Protein AF-X8DIK7-F1 (afdb_monomer_lite)

Radius of gyration: 13.61 Å; chains: 1; bounding box: 30×35×35 Å

Foldseek 3Di:
DVVCLVVVAAEDEDECAFFLVPDDPVCNCSNVVVLVVLVVCPPRHFYDYYHDPDPPDDPVRVVNRVVVNVVSDGPDDD

Sequence (78 aa):
MKQLAAMGVHRYNHNLERPARSFPRRHPHLGRALEHAVDGARGRLEVCCGGILGMGETLQQRAEFAAELAALGRTRCR

Organism: NCBI:txid1299334

InterPro domains:
  IPR013785 Aldolase-type TIM barrel [G3DSA:3.20.20.70] (1-77)
  IPR058240 Radical SAM superfamily [SSF102114] (2-73)

Structure (mmCIF, N/CA/C/O backbone):
data_AF-X8DIK7-F1
#
_entry.id   AF-X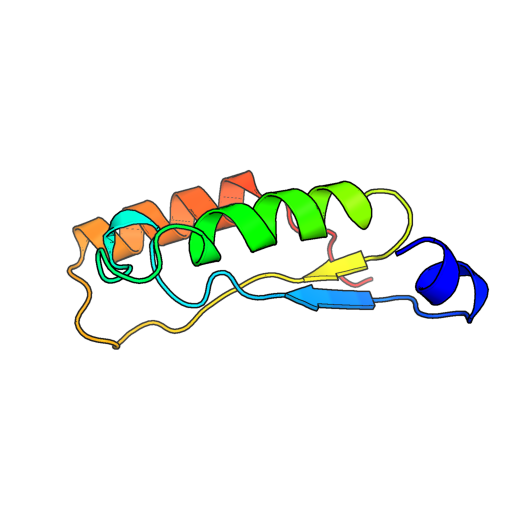8DIK7-F1
#
loop_
_atom_site.group_PDB
_atom_site.id
_atom_site.type_symbol
_atom_site.label_atom_id
_atom_site.label_alt_id
_atom_site.label_comp_id
_atom_site.label_asym_id
_atom_site.label_entity_id
_atom_site.label_seq_id
_atom_site.pdbx_PDB_ins_code
_atom_site.Cartn_x
_atom_site.Cartn_y
_atom_site.Cartn_z
_atom_site.occupancy
_atom_site.B_iso_or_equiv
_atom_site.auth_seq_id
_atom_site.auth_comp_id
_atom_site.auth_asym_id
_atom_site.auth_atom_id
_atom_site.pdbx_PDB_model_num
ATOM 1 N N . MET A 1 1 ? 9.279 2.221 -13.616 1.00 83.00 1 MET A N 1
ATOM 2 C CA . MET A 1 1 ? 8.641 0.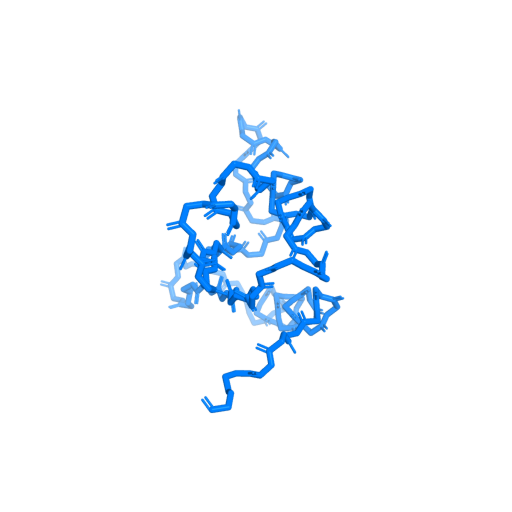931 -13.984 1.00 83.00 1 MET A CA 1
ATOM 3 C C . MET A 1 1 ? 9.179 0.316 -15.270 1.00 83.00 1 MET A C 1
ATOM 5 O O . MET A 1 1 ? 9.618 -0.819 -15.209 1.00 83.00 1 MET A O 1
ATOM 9 N N . LYS A 1 2 ? 9.217 1.026 -16.412 1.00 84.25 2 LYS A N 1
ATOM 10 C CA . LYS A 1 2 ? 9.731 0.466 -17.685 1.00 84.25 2 LYS A CA 1
ATOM 11 C C . LYS A 1 2 ? 11.159 -0.091 -17.586 1.00 84.25 2 LYS A C 1
ATOM 13 O O . LYS A 1 2 ? 11.400 -1.194 -18.048 1.00 84.25 2 LYS A O 1
ATOM 18 N N . GLN A 1 3 ? 12.069 0.647 -16.948 1.00 90.56 3 GLN A N 1
ATOM 19 C CA . GLN A 1 3 ? 13.452 0.201 -16.743 1.00 90.56 3 GLN A CA 1
ATOM 20 C C . GLN A 1 3 ? 13.529 -1.025 -15.824 1.00 90.56 3 GLN A C 1
ATOM 22 O O . GLN A 1 3 ? 14.201 -1.984 -16.164 1.00 90.56 3 GLN A O 1
ATOM 27 N N . LEU A 1 4 ? 12.772 -1.040 -14.719 1.00 88.69 4 LEU A N 1
ATOM 28 C CA . LEU A 1 4 ? 12.697 -2.198 -13.816 1.00 88.69 4 LEU A CA 1
ATOM 29 C C . LEU A 1 4 ? 12.196 -3.452 -14.545 1.00 88.69 4 LEU A C 1
ATOM 31 O O . LEU A 1 4 ? 12.810 -4.506 -14.438 1.00 88.69 4 LEU A O 1
ATOM 35 N N . ALA A 1 5 ? 11.134 -3.324 -15.345 1.00 87.19 5 ALA A N 1
ATOM 36 C CA . ALA A 1 5 ? 10.637 -4.421 -16.171 1.00 87.19 5 ALA A CA 1
ATOM 37 C C . ALA A 1 5 ? 11.679 -4.878 -17.212 1.00 87.19 5 ALA A C 1
ATOM 39 O O . ALA A 1 5 ? 11.881 -6.073 -17.388 1.00 87.19 5 ALA A O 1
ATOM 40 N N . ALA A 1 6 ? 12.390 -3.943 -17.856 1.00 91.44 6 ALA A N 1
ATOM 41 C CA . ALA A 1 6 ? 13.460 -4.264 -18.807 1.00 91.44 6 ALA A CA 1
ATOM 42 C C . ALA A 1 6 ? 14.666 -4.964 -18.151 1.00 91.44 6 ALA A C 1
ATOM 44 O O . ALA A 1 6 ? 15.378 -5.706 -18.816 1.00 91.44 6 ALA A O 1
ATOM 45 N N . MET A 1 7 ? 14.872 -4.758 -16.849 1.00 93.25 7 MET A N 1
ATOM 46 C CA . MET A 1 7 ? 15.884 -5.446 -16.043 1.00 93.25 7 MET A CA 1
ATOM 47 C C . MET A 1 7 ? 15.411 -6.810 -15.507 1.00 93.25 7 MET A C 1
ATOM 49 O O . MET A 1 7 ? 16.138 -7.442 -14.748 1.00 93.25 7 MET A O 1
ATOM 53 N N . GLY A 1 8 ? 14.204 -7.264 -15.865 1.00 90.62 8 GLY A N 1
ATOM 54 C CA . GLY A 1 8 ? 13.658 -8.550 -15.418 1.00 90.62 8 GLY A CA 1
ATOM 55 C C . GLY A 1 8 ? 13.007 -8.519 -14.033 1.00 90.62 8 GLY A C 1
ATOM 56 O O . GLY A 1 8 ? 12.765 -9.568 -13.445 1.00 90.62 8 GLY A O 1
ATOM 57 N N . VAL A 1 9 ? 12.700 -7.341 -13.479 1.00 90.25 9 VAL A N 1
ATOM 58 C CA . VAL A 1 9 ? 11.862 -7.273 -12.273 1.00 90.25 9 VAL A CA 1
ATOM 59 C C . VAL A 1 9 ? 10.461 -7.763 -12.633 1.00 90.25 9 VAL A C 1
ATOM 61 O O . VAL A 1 9 ? 9.890 -7.320 -13.624 1.00 90.25 9 VAL A O 1
ATOM 64 N N . HIS A 1 10 ? 9.902 -8.652 -11.812 1.00 85.38 10 HIS A N 1
ATOM 65 C CA . HIS A 1 10 ? 8.566 -9.220 -12.028 1.00 85.38 10 HIS A CA 1
ATOM 66 C C . HIS A 1 10 ? 7.509 -8.641 -11.086 1.00 85.38 10 HIS A C 1
ATOM 68 O O . HIS A 1 10 ? 6.351 -8.513 -11.473 1.00 85.38 10 HIS A O 1
ATOM 74 N N . ARG A 1 11 ? 7.904 -8.258 -9.863 1.00 84.94 11 ARG A N 1
ATOM 75 C CA . ARG A 1 11 ? 7.001 -7.747 -8.825 1.00 84.94 11 ARG A CA 1
ATOM 76 C C . ARG A 1 11 ? 7.405 -6.372 -8.334 1.00 84.94 11 ARG A C 1
ATOM 78 O O . ARG A 1 11 ? 8.585 -6.086 -8.146 1.00 84.94 11 ARG A O 1
ATOM 85 N N . TYR A 1 12 ? 6.401 -5.560 -8.045 1.00 85.06 12 TYR A N 1
ATOM 86 C CA . TYR A 1 12 ? 6.542 -4.272 -7.395 1.00 85.06 12 TYR A CA 1
ATOM 87 C C . TYR A 1 12 ? 5.650 -4.234 -6.155 1.00 85.06 12 TYR A C 1
ATOM 89 O O . TYR A 1 12 ? 4.425 -4.317 -6.250 1.00 85.06 12 TYR A O 1
ATOM 97 N N . ASN A 1 13 ? 6.275 -4.145 -4.982 1.00 85.88 13 ASN A N 1
ATOM 98 C CA . ASN A 1 13 ? 5.565 -4.021 -3.718 1.00 85.88 13 ASN A CA 1
ATOM 99 C C . ASN A 1 13 ? 5.510 -2.554 -3.302 1.00 85.88 13 ASN A C 1
ATOM 101 O O . ASN A 1 13 ? 6.555 -1.930 -3.109 1.00 85.88 13 ASN A O 1
ATOM 105 N N . HIS A 1 14 ? 4.302 -2.031 -3.121 1.00 83.44 14 HIS A N 1
ATOM 106 C CA . HIS A 1 14 ? 4.109 -0.715 -2.538 1.00 83.44 14 HIS A CA 1
ATOM 107 C C . HIS A 1 14 ? 2.821 -0.692 -1.716 1.00 83.44 14 HIS A C 1
ATOM 109 O O . HIS A 1 14 ? 1.740 -1.019 -2.201 1.00 83.44 14 HIS A O 1
ATOM 115 N N . ASN A 1 15 ? 2.958 -0.349 -0.442 1.00 81.81 15 ASN A N 1
ATOM 116 C CA . ASN A 1 15 ? 1.883 -0.397 0.536 1.00 81.81 15 ASN A CA 1
ATOM 117 C C . ASN A 1 15 ? 1.226 0.972 0.694 1.00 81.81 15 ASN A C 1
ATOM 119 O O . ASN A 1 15 ? 1.882 2.005 0.591 1.00 81.81 15 ASN A O 1
ATOM 123 N N . LEU A 1 16 ? -0.071 0.958 0.996 1.00 73.00 16 LEU A N 1
ATOM 124 C CA . LEU A 1 16 ? -0.833 2.151 1.359 1.00 73.00 16 LEU A CA 1
ATOM 125 C C . LEU A 1 16 ? -0.580 2.504 2.840 1.00 73.00 16 LEU A C 1
ATOM 127 O O . LEU A 1 16 ? -0.774 3.645 3.237 1.00 73.00 16 LEU A O 1
ATOM 131 N N . GLU A 1 17 ? -0.051 1.547 3.621 1.00 77.81 17 GLU A N 1
ATOM 132 C CA . GLU A 1 17 ? 0.403 1.619 5.025 1.00 77.81 17 GLU A CA 1
ATOM 133 C C . GLU A 1 17 ? -0.687 1.951 6.057 1.00 77.81 17 GLU A C 1
ATOM 135 O O . GLU A 1 17 ? -0.734 1.314 7.107 1.00 77.81 17 GLU A O 1
ATOM 140 N N . ARG A 1 18 ? -1.584 2.897 5.762 1.00 76.19 18 ARG A N 1
ATOM 141 C CA . ARG A 1 18 ? -2.692 3.367 6.607 1.00 76.19 18 ARG A CA 1
ATOM 142 C C . ARG A 1 18 ? -3.787 4.026 5.750 1.00 76.19 18 ARG A C 1
ATOM 144 O O . ARG A 1 18 ? -3.443 4.573 4.709 1.00 76.19 18 ARG A O 1
ATOM 151 N N . PRO A 1 19 ? -5.057 4.076 6.192 1.00 78.56 19 PRO A N 1
ATOM 152 C CA . PRO A 1 19 ? -6.139 4.711 5.431 1.00 78.56 19 PRO A CA 1
ATOM 153 C C . PRO A 1 19 ? -5.821 6.150 5.001 1.00 78.56 19 PRO A C 1
ATOM 155 O O . PRO A 1 19 ? -5.210 6.909 5.766 1.00 78.56 19 PRO A O 1
ATOM 158 N N . ALA A 1 20 ? -6.283 6.560 3.812 1.00 74.75 20 ALA A N 1
ATOM 159 C CA . ALA A 1 20 ? -5.959 7.868 3.226 1.00 74.75 20 ALA A CA 1
ATOM 160 C C . ALA A 1 20 ? -6.305 9.050 4.157 1.00 74.75 20 ALA A C 1
ATOM 162 O O . ALA A 1 20 ? -5.557 10.024 4.278 1.00 74.75 20 ALA A O 1
ATOM 163 N N . ARG A 1 21 ? -7.421 8.942 4.887 1.00 73.19 21 ARG A N 1
ATOM 164 C CA . ARG A 1 21 ? -7.891 9.959 5.848 1.00 73.19 21 ARG A CA 1
ATOM 165 C C . ARG A 1 21 ? -7.092 10.007 7.150 1.00 73.19 21 ARG A C 1
ATOM 167 O O . ARG A 1 21 ? -7.252 10.945 7.927 1.00 73.19 21 ARG A O 1
ATOM 174 N N . SER A 1 22 ? -6.239 9.019 7.399 1.00 74.44 22 SER A N 1
ATOM 175 C CA . SER A 1 22 ? -5.417 8.926 8.604 1.00 74.44 22 SER A CA 1
ATOM 176 C C . SER A 1 22 ? -4.023 9.529 8.420 1.00 74.44 22 SER A C 1
ATOM 178 O O . SER A 1 22 ? -3.268 9.589 9.391 1.00 74.44 22 SER A O 1
ATOM 180 N N . PHE A 1 23 ? -3.650 9.975 7.215 1.00 72.44 23 PHE A N 1
ATOM 181 C CA . PHE A 1 23 ? -2.364 10.636 7.002 1.00 72.44 23 PHE A CA 1
ATOM 182 C C . PHE A 1 23 ? -2.322 12.022 7.670 1.00 72.44 23 PHE A C 1
ATOM 184 O O . PHE A 1 23 ? -3.275 12.799 7.561 1.00 72.44 23 PHE A O 1
ATOM 191 N N . PRO A 1 24 ? -1.210 12.385 8.342 1.00 70.00 24 PRO A N 1
ATOM 192 C CA . PRO A 1 24 ? -1.034 13.727 8.884 1.00 70.00 24 PRO A CA 1
ATOM 193 C C . PRO A 1 24 ? -1.144 14.781 7.777 1.00 70.00 24 PRO A C 1
ATOM 195 O O . PRO A 1 24 ? -0.585 14.604 6.695 1.00 70.00 24 PRO A O 1
ATOM 198 N N . ARG A 1 25 ? -1.753 15.939 8.074 1.00 66.38 25 ARG A N 1
ATOM 199 C CA . ARG A 1 25 ? -1.900 17.062 7.119 1.00 66.38 25 ARG A CA 1
ATOM 200 C C . ARG A 1 25 ? -0.586 17.545 6.488 1.00 66.38 25 ARG A C 1
ATOM 202 O O . ARG A 1 25 ? -0.626 18.206 5.459 1.00 66.38 25 ARG A O 1
ATOM 209 N N . ARG A 1 26 ? 0.566 17.231 7.092 1.00 71.38 26 ARG A N 1
ATOM 210 C CA . ARG A 1 26 ? 1.904 17.562 6.574 1.00 71.38 26 ARG A CA 1
ATOM 211 C C . ARG A 1 26 ? 2.373 16.647 5.432 1.00 71.38 26 ARG A C 1
ATOM 213 O O . ARG A 1 26 ? 3.292 17.027 4.718 1.00 71.38 26 ARG A O 1
ATOM 220 N N . HIS A 1 27 ? 1.732 15.492 5.223 1.00 68.81 27 HIS A N 1
ATOM 221 C CA . HIS A 1 27 ? 2.098 14.526 4.178 1.00 68.81 27 HIS A CA 1
ATOM 222 C C . HIS A 1 27 ? 0.904 14.058 3.315 1.00 68.81 27 HIS A C 1
ATOM 224 O O . HIS A 1 27 ? 0.693 12.856 3.151 1.00 68.81 27 HIS A O 1
ATOM 230 N N . PRO A 1 28 ? 0.122 14.975 2.712 1.00 65.62 28 PRO A N 1
ATOM 231 C CA . PRO A 1 28 ? -1.058 14.626 1.908 1.00 65.62 28 PRO A CA 1
ATOM 232 C C . PRO A 1 28 ? -0.715 13.885 0.603 1.00 65.62 28 PRO A C 1
ATOM 234 O O . PRO A 1 28 ? -1.584 13.314 -0.047 1.00 65.62 28 PRO A O 1
ATOM 237 N N . HIS A 1 29 ? 0.551 13.921 0.191 1.00 68.50 29 HIS A N 1
ATOM 238 C CA . HIS A 1 29 ? 1.057 13.313 -1.039 1.00 68.50 29 HIS A CA 1
ATOM 239 C C . HIS A 1 29 ? 1.315 11.804 -0.914 1.00 68.50 29 HIS A C 1
ATOM 241 O O . HIS A 1 29 ? 1.376 11.131 -1.939 1.00 68.50 29 HIS A O 1
ATOM 247 N N . LEU A 1 30 ? 1.418 11.259 0.305 1.00 68.25 30 LEU A N 1
ATOM 248 C CA . LEU A 1 30 ? 1.726 9.837 0.509 1.00 68.25 30 LEU A CA 1
ATOM 249 C C . LEU A 1 30 ? 0.622 8.909 -0.019 1.00 68.25 30 LEU A C 1
ATOM 251 O O . LEU A 1 30 ? 0.940 7.901 -0.636 1.00 68.25 30 LEU A O 1
ATOM 255 N N . GLY A 1 31 ? -0.656 9.284 0.123 1.00 65.38 31 GLY A N 1
ATOM 256 C CA . GLY A 1 31 ? -1.766 8.495 -0.428 1.00 65.38 31 GLY A CA 1
ATOM 257 C C . GLY A 1 31 ? -1.766 8.435 -1.963 1.00 65.38 31 GLY A C 1
ATOM 258 O O . GLY A 1 31 ? -1.944 7.371 -2.544 1.00 65.38 31 GLY A O 1
ATOM 259 N N . ARG A 1 32 ? -1.477 9.561 -2.636 1.00 68.00 32 ARG A N 1
ATOM 260 C CA . ARG A 1 32 ? -1.481 9.649 -4.112 1.00 68.00 32 ARG A CA 1
ATOM 261 C C . ARG A 1 32 ? -0.276 8.996 -4.785 1.00 68.00 32 ARG A C 1
ATOM 263 O O . ARG A 1 32 ? -0.354 8.619 -5.951 1.00 68.00 32 ARG A O 1
ATOM 270 N N . ALA A 1 33 ? 0.844 8.867 -4.075 1.00 69.38 33 ALA A N 1
ATOM 271 C CA . ALA A 1 33 ? 2.040 8.228 -4.616 1.00 69.38 33 ALA A CA 1
ATOM 272 C C . ALA A 1 33 ? 1.786 6.756 -4.987 1.00 69.38 33 ALA A C 1
ATOM 274 O O . ALA A 1 33 ? 2.311 6.280 -5.995 1.00 69.38 33 ALA A O 1
ATOM 275 N N . LEU A 1 34 ? 0.935 6.063 -4.223 1.00 71.25 34 LEU A N 1
ATOM 276 C CA . LEU A 1 34 ? 0.632 4.660 -4.464 1.00 71.25 34 LEU A CA 1
ATOM 277 C C . LEU A 1 34 ? -0.235 4.435 -5.703 1.00 71.25 34 LEU A C 1
ATOM 279 O O . LEU A 1 34 ? 0.091 3.558 -6.497 1.00 71.25 34 LEU A O 1
ATOM 283 N N . GLU A 1 35 ? -1.280 5.234 -5.908 1.00 73.88 35 GLU A N 1
ATOM 284 C CA . GLU A 1 35 ? -2.138 5.139 -7.099 1.00 73.88 35 GLU A CA 1
ATOM 285 C C . GLU A 1 35 ? -1.308 5.263 -8.384 1.0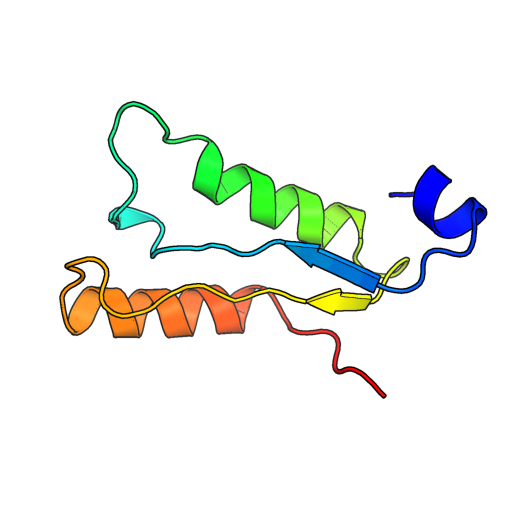0 73.88 35 GLU A C 1
ATOM 287 O O . GLU A 1 35 ? -1.362 4.397 -9.257 1.00 73.88 35 GLU A O 1
ATOM 292 N N . HIS A 1 36 ? -0.432 6.270 -8.447 1.00 74.94 36 HIS A N 1
ATOM 293 C CA . HIS A 1 36 ? 0.465 6.467 -9.586 1.00 74.94 36 HIS A CA 1
ATOM 294 C C . HIS A 1 36 ? 1.468 5.320 -9.767 1.00 74.94 36 HIS A C 1
ATOM 296 O O . HIS A 1 36 ? 1.800 4.952 -10.898 1.00 74.94 36 HIS A O 1
ATOM 302 N N . ALA A 1 37 ? 1.982 4.757 -8.671 1.00 75.44 37 ALA A N 1
ATOM 303 C CA . ALA A 1 37 ? 2.933 3.656 -8.735 1.00 75.44 37 ALA A CA 1
ATOM 304 C C . ALA A 1 37 ? 2.265 2.353 -9.205 1.00 75.44 37 ALA A C 1
ATOM 306 O O . ALA A 1 37 ? 2.839 1.640 -10.031 1.00 75.44 37 ALA A O 1
ATOM 307 N N . VAL A 1 38 ? 1.042 2.082 -8.734 1.00 77.31 38 VAL A N 1
ATOM 308 C CA . VAL A 1 38 ? 0.196 0.970 -9.184 1.00 77.31 38 VAL A CA 1
ATOM 309 C C . VAL A 1 38 ? -0.109 1.128 -10.671 1.00 77.31 38 VAL A C 1
ATOM 311 O O . VAL A 1 38 ? 0.175 0.213 -11.440 1.00 77.31 38 VAL A O 1
ATOM 314 N N . ASP A 1 39 ? -0.583 2.295 -11.112 1.00 81.12 39 ASP A N 1
ATOM 315 C CA . ASP A 1 39 ? -0.887 2.557 -12.524 1.00 81.12 39 ASP A CA 1
ATOM 316 C C . ASP A 1 39 ? 0.340 2.445 -13.431 1.00 81.12 39 ASP A C 1
ATOM 318 O O . ASP A 1 39 ? 0.275 1.848 -14.506 1.00 81.12 39 ASP A O 1
ATOM 322 N N . GLY A 1 40 ? 1.492 2.948 -12.988 1.00 81.50 40 GLY A N 1
ATOM 323 C CA . GLY A 1 40 ? 2.738 2.837 -13.744 1.00 81.50 40 GLY A CA 1
ATOM 324 C C . GLY A 1 40 ? 3.266 1.402 -13.865 1.00 81.50 40 GLY A C 1
ATOM 325 O O . GLY A 1 40 ? 4.045 1.111 -14.782 1.00 81.50 40 GLY A O 1
ATOM 326 N N . ALA A 1 41 ? 2.888 0.521 -12.935 1.00 82.69 41 ALA A N 1
ATOM 327 C CA . ALA A 1 41 ? 3.297 -0.879 -12.887 1.00 82.69 41 ALA A CA 1
ATOM 328 C C . ALA A 1 41 ? 2.269 -1.830 -13.529 1.00 82.69 41 ALA A C 1
ATOM 330 O O . ALA A 1 41 ? 2.667 -2.879 -14.045 1.00 82.69 41 ALA A O 1
ATOM 331 N N . ARG A 1 42 ? 0.982 -1.454 -13.572 1.00 76.50 42 ARG A N 1
ATOM 332 C CA . ARG A 1 42 ? -0.091 -2.215 -14.232 1.00 76.50 42 ARG A CA 1
ATOM 333 C C . ARG A 1 42 ? 0.299 -2.579 -15.670 1.00 76.50 42 ARG A C 1
ATOM 335 O O . ARG A 1 42 ? 0.787 -1.757 -16.444 1.00 76.50 42 ARG A O 1
ATOM 342 N N . GLY A 1 43 ? 0.118 -3.855 -16.014 1.00 78.00 43 GLY A N 1
ATOM 343 C CA . GLY A 1 43 ? 0.461 -4.406 -17.331 1.00 78.00 43 GLY A CA 1
ATOM 344 C C . GLY A 1 43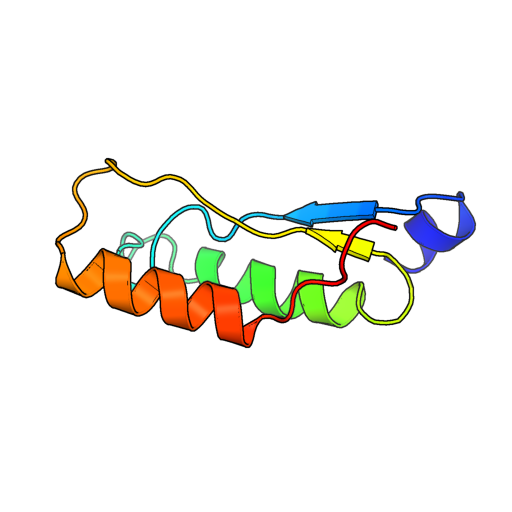 ? 1.962 -4.578 -17.600 1.00 78.00 43 GLY A C 1
ATOM 345 O O . GLY A 1 43 ? 2.335 -4.918 -18.720 1.00 78.00 43 GLY A O 1
ATOM 346 N N . ARG A 1 44 ? 2.834 -4.332 -16.612 1.00 84.00 44 ARG A N 1
ATOM 347 C CA . ARG A 1 44 ? 4.295 -4.499 -16.736 1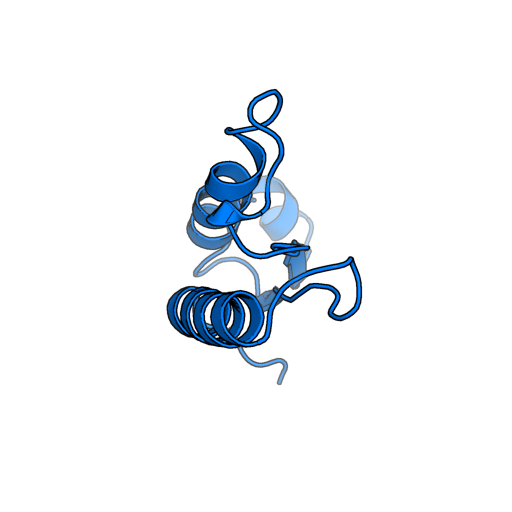.00 84.00 44 ARG A CA 1
ATOM 348 C C . ARG A 1 44 ? 4.886 -5.349 -15.623 1.00 84.00 44 ARG A C 1
ATOM 350 O O . ARG A 1 44 ? 5.799 -6.120 -15.881 1.00 84.00 44 ARG A O 1
ATOM 357 N N . LEU A 1 45 ? 4.390 -5.160 -14.405 1.00 86.56 45 LEU A N 1
ATOM 358 C CA . LEU A 1 45 ? 4.832 -5.821 -13.185 1.00 86.56 45 LEU A CA 1
ATOM 359 C C . LEU A 1 45 ? 3.600 -6.295 -12.413 1.00 86.56 45 LEU A C 1
ATOM 361 O O . LEU A 1 45 ? 2.555 -5.641 -12.431 1.00 86.56 45 LEU A O 1
ATOM 365 N N . GLU A 1 46 ? 3.738 -7.399 -11.692 1.00 84.75 46 GLU A N 1
ATOM 366 C CA . GLU A 1 46 ? 2.784 -7.786 -10.660 1.00 84.75 46 GLU A CA 1
ATOM 367 C C . GLU A 1 46 ? 2.881 -6.796 -9.496 1.00 84.75 46 GLU A C 1
ATOM 369 O O . GLU A 1 46 ? 3.932 -6.629 -8.876 1.00 84.75 46 GLU A O 1
ATOM 374 N N . VAL A 1 47 ? 1.777 -6.126 -9.195 1.00 82.56 47 VAL A N 1
ATOM 375 C CA . VAL A 1 47 ? 1.677 -5.180 -8.089 1.00 82.56 47 VAL A CA 1
ATOM 376 C C . VAL A 1 47 ? 1.081 -5.854 -6.862 1.00 82.56 47 VAL A C 1
ATOM 378 O O . VAL A 1 47 ? -0.005 -6.439 -6.924 1.00 82.56 47 VAL A O 1
ATOM 381 N N . CYS A 1 48 ? 1.785 -5.721 -5.739 1.00 83.06 48 CYS A N 1
ATOM 382 C CA . CYS A 1 48 ? 1.293 -6.054 -4.409 1.00 83.06 48 CYS A CA 1
ATOM 383 C C . CYS A 1 48 ? 1.147 -4.771 -3.587 1.00 83.06 48 CYS A C 1
ATOM 385 O O . CYS A 1 48 ? 2.047 -3.932 -3.560 1.00 83.06 48 CYS A O 1
ATOM 387 N N . CYS A 1 49 ? 0.006 -4.649 -2.913 1.00 81.19 49 CYS A N 1
ATOM 388 C CA . CYS A 1 49 ? -0.296 -3.575 -1.982 1.00 81.19 49 CYS A CA 1
ATOM 389 C C . CYS A 1 49 ? -0.984 -4.126 -0.725 1.00 81.19 49 CYS A C 1
ATOM 391 O O . CYS A 1 49 ? -1.655 -5.168 -0.752 1.00 81.19 49 CYS A O 1
ATOM 393 N N . GLY A 1 50 ? -0.781 -3.413 0.380 1.00 84.38 50 GLY A N 1
ATOM 394 C CA . GLY A 1 50 ? -1.326 -3.701 1.701 1.00 84.38 50 GLY A CA 1
ATOM 395 C C . GLY A 1 50 ? -1.049 -2.553 2.671 1.00 84.38 50 GLY A C 1
ATOM 396 O O . GLY A 1 50 ? -0.670 -1.455 2.263 1.00 84.38 50 GLY A O 1
ATOM 397 N N . GLY A 1 51 ? -1.213 -2.808 3.961 1.00 83.62 51 GLY A N 1
ATOM 398 C CA . GLY A 1 51 ? -0.724 -1.931 5.019 1.00 83.62 51 GLY A CA 1
ATOM 399 C C . GLY A 1 51 ? -0.995 -2.517 6.393 1.00 83.62 51 GLY A C 1
ATOM 400 O O . GLY A 1 51 ? -1.410 -3.672 6.509 1.00 83.62 51 GLY A O 1
ATOM 401 N N . ILE A 1 52 ? -0.721 -1.729 7.425 1.00 85.31 52 ILE A N 1
ATOM 402 C CA . ILE A 1 52 ? -0.670 -2.203 8.805 1.00 85.31 52 ILE A CA 1
ATOM 403 C C . ILE A 1 52 ? -1.945 -1.773 9.531 1.00 85.31 52 ILE A C 1
ATOM 405 O O . ILE A 1 52 ? -2.345 -0.612 9.486 1.00 85.31 52 ILE A O 1
ATOM 409 N N . LEU A 1 53 ? -2.578 -2.721 10.221 1.00 87.12 53 LEU A N 1
ATOM 410 C CA . LEU A 1 53 ? -3.671 -2.451 11.155 1.00 87.12 53 LEU A CA 1
ATOM 411 C C . LEU A 1 53 ? -3.117 -2.392 12.582 1.00 87.12 53 LEU A C 1
ATOM 413 O O . LEU A 1 53 ? -2.239 -3.174 12.936 1.00 87.12 53 LEU A O 1
ATOM 417 N N . GLY A 1 54 ? -3.671 -1.519 13.418 1.00 84.94 54 GLY A N 1
ATOM 418 C CA . GLY A 1 54 ? -3.285 -1.349 14.821 1.00 84.94 54 GLY A CA 1
ATOM 419 C C . GLY A 1 54 ? -2.471 -0.088 15.108 1.00 84.94 54 GLY A C 1
ATOM 420 O O . GLY A 1 54 ? -1.859 0.003 16.165 1.00 84.94 54 GLY A O 1
ATOM 421 N N . MET A 1 55 ? -2.481 0.897 14.211 1.00 84.88 55 MET A N 1
ATOM 422 C CA . MET A 1 55 ? -1.732 2.154 14.325 1.00 84.88 55 MET A CA 1
ATOM 423 C C . MET A 1 55 ? -2.574 3.304 14.908 1.00 84.88 55 MET A C 1
ATOM 425 O O . MET A 1 55 ? -2.247 4.479 14.730 1.00 84.88 55 MET A O 1
ATOM 429 N N . GLY A 1 56 ? -3.663 2.969 15.608 1.00 84.75 56 GLY A N 1
ATOM 430 C CA . GLY A 1 56 ? -4.591 3.925 16.219 1.00 84.75 56 GLY A CA 1
ATOM 431 C C . GLY A 1 56 ? -5.787 4.300 15.341 1.00 84.75 56 GLY A C 1
ATOM 432 O O . GLY A 1 56 ? -6.478 5.270 15.638 1.00 84.75 56 GLY A O 1
ATOM 433 N N . GLU A 1 57 ? -6.036 3.564 14.259 1.00 89.44 57 GLU A N 1
ATOM 434 C CA . GLU A 1 57 ? -7.219 3.752 13.424 1.00 89.44 57 GLU A CA 1
ATOM 435 C C . GLU A 1 57 ? -8.511 3.230 14.080 1.00 89.44 57 GLU A C 1
ATOM 437 O O . GLU A 1 57 ? -8.517 2.227 14.798 1.00 89.44 57 GLU A O 1
ATOM 442 N N . THR A 1 58 ? -9.631 3.897 13.798 1.00 91.00 58 THR A N 1
ATOM 443 C CA . THR A 1 58 ? -10.969 3.467 14.226 1.00 91.00 58 THR A CA 1
ATOM 444 C C . THR A 1 58 ? -11.486 2.308 13.372 1.00 91.00 58 THR A C 1
ATOM 446 O O . THR A 1 58 ? -11.005 2.061 12.266 1.00 91.00 58 THR A O 1
ATOM 449 N N . LEU A 1 59 ? -12.532 1.616 13.839 1.00 92.81 59 LEU A N 1
ATOM 450 C CA . LEU A 1 59 ? -13.174 0.545 13.067 1.00 92.81 59 LEU A CA 1
ATOM 451 C C . LEU A 1 59 ? -13.674 1.031 11.694 1.00 92.81 59 LEU A C 1
ATOM 453 O O . LEU A 1 59 ? -13.513 0.332 10.697 1.00 92.81 59 LEU A O 1
ATOM 457 N N . GLN A 1 60 ? -14.219 2.249 11.634 1.00 91.38 60 GLN A N 1
ATOM 458 C CA . GLN A 1 60 ? -14.635 2.871 10.378 1.00 91.38 60 GLN A CA 1
ATOM 459 C C . GLN A 1 60 ? -13.445 3.064 9.430 1.00 91.38 60 GLN A C 1
ATOM 461 O O . GLN A 1 60 ? -13.526 2.698 8.262 1.00 91.38 60 GLN A O 1
ATOM 466 N N . GLN A 1 61 ? -12.321 3.572 9.938 1.00 89.12 61 GLN A N 1
ATOM 467 C CA . GLN A 1 61 ? -11.114 3.759 9.133 1.00 89.12 61 GLN A CA 1
ATOM 468 C C . GLN A 1 61 ? -10.560 2.426 8.612 1.00 89.12 61 GLN A C 1
ATOM 470 O O . GLN A 1 61 ? -10.068 2.372 7.490 1.00 89.12 61 GLN A O 1
ATOM 475 N N . ARG A 1 62 ? -10.689 1.327 9.369 1.00 90.94 62 ARG A N 1
ATOM 476 C CA . ARG A 1 62 ? -10.340 -0.018 8.872 1.00 90.94 62 ARG A CA 1
ATOM 477 C C . ARG A 1 62 ? -11.229 -0.456 7.710 1.00 90.94 62 ARG A C 1
ATOM 479 O O . ARG A 1 62 ? -10.725 -1.039 6.754 1.00 90.94 62 ARG A O 1
ATOM 486 N N . ALA A 1 63 ? -12.532 -0.186 7.789 1.00 91.06 63 ALA A N 1
ATOM 487 C CA . ALA A 1 63 ? -13.470 -0.505 6.715 1.00 91.06 63 ALA A CA 1
ATOM 488 C C . ALA A 1 63 ? -13.181 0.321 5.449 1.00 91.06 63 ALA A C 1
ATOM 490 O O . ALA A 1 63 ? -13.129 -0.236 4.354 1.00 91.06 63 ALA A O 1
ATOM 491 N N . GLU A 1 64 ? -12.913 1.620 5.607 1.00 88.38 64 GLU A N 1
ATOM 492 C CA . GLU A 1 64 ? -12.472 2.502 4.518 1.00 88.38 64 GLU A CA 1
ATOM 493 C C . GLU A 1 64 ? -11.179 1.976 3.881 1.00 88.38 64 GLU A C 1
ATOM 495 O O . GLU A 1 64 ? -11.097 1.837 2.664 1.00 88.38 64 GLU A O 1
ATOM 500 N N . PHE A 1 65 ? -10.207 1.576 4.702 1.00 88.19 65 PHE A N 1
ATOM 501 C CA . PHE A 1 65 ? -8.938 1.037 4.227 1.00 88.19 65 PHE A CA 1
ATOM 502 C C . PHE A 1 65 ? -9.089 -0.271 3.441 1.00 88.19 65 PHE A C 1
ATOM 504 O O . PHE A 1 65 ? -8.438 -0.467 2.416 1.00 88.19 65 PHE A O 1
ATOM 511 N N . ALA A 1 66 ? -9.976 -1.166 3.882 1.00 87.88 66 ALA A N 1
ATOM 512 C CA . ALA A 1 66 ? -10.283 -2.388 3.145 1.00 87.88 66 ALA A CA 1
ATOM 513 C C . ALA A 1 66 ? -10.895 -2.085 1.765 1.00 87.88 66 ALA A C 1
ATOM 515 O O . ALA A 1 66 ? -10.536 -2.736 0.782 1.00 87.88 66 ALA A O 1
ATOM 516 N N . ALA A 1 67 ? -11.773 -1.079 1.678 1.00 88.44 67 ALA A N 1
ATOM 517 C CA . ALA A 1 67 ? -12.347 -0.631 0.412 1.00 88.44 67 ALA A CA 1
ATOM 518 C C . ALA A 1 67 ? -11.291 0.013 -0.507 1.00 88.44 67 ALA A C 1
ATOM 520 O O . ALA A 1 67 ? -11.249 -0.304 -1.696 1.00 88.44 67 ALA A O 1
ATOM 521 N N . GLU A 1 68 ? -10.398 0.846 0.042 1.00 85.69 68 GLU A N 1
ATOM 522 C CA . GLU A 1 68 ? -9.261 1.436 -0.681 1.00 85.69 68 GLU A CA 1
ATOM 523 C C . GLU A 1 68 ? -8.355 0.342 -1.278 1.00 85.69 68 GLU A C 1
ATOM 525 O O . GLU A 1 68 ? -8.072 0.345 -2.477 1.00 85.69 68 GLU A O 1
ATOM 530 N N . LEU A 1 69 ? -7.962 -0.655 -0.476 1.00 83.94 69 LEU A N 1
ATOM 531 C CA . LEU A 1 69 ? -7.138 -1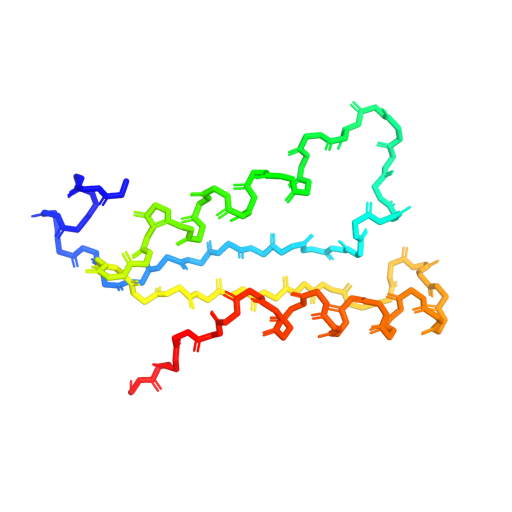.781 -0.934 1.00 83.94 69 LEU A CA 1
ATOM 532 C C . LEU A 1 69 ? -7.836 -2.635 -2.003 1.00 83.94 69 LEU A C 1
ATOM 534 O O . LEU A 1 69 ? -7.181 -3.113 -2.931 1.00 83.94 69 LEU A O 1
ATOM 538 N N . ALA A 1 70 ? -9.152 -2.831 -1.895 1.00 84.44 70 ALA A N 1
ATOM 539 C CA . ALA A 1 70 ? -9.924 -3.554 -2.901 1.00 84.44 70 ALA A CA 1
ATOM 540 C C . ALA A 1 70 ? -9.973 -2.796 -4.241 1.00 84.44 70 ALA A C 1
ATOM 542 O O . ALA A 1 70 ? -9.820 -3.414 -5.298 1.00 84.44 70 ALA A O 1
ATOM 543 N N . ALA A 1 71 ? -10.121 -1.467 -4.203 1.00 83.44 71 ALA A N 1
ATOM 544 C CA . ALA A 1 71 ? -10.196 -0.614 -5.390 1.00 83.44 71 ALA A CA 1
ATOM 545 C C . ALA A 1 71 ? -8.877 -0.548 -6.182 1.00 83.44 71 ALA A C 1
ATOM 547 O O . ALA A 1 71 ? -8.892 -0.410 -7.407 1.00 83.44 71 ALA A O 1
ATOM 548 N N . LEU A 1 72 ? -7.728 -0.696 -5.514 1.00 76.25 72 LEU A N 1
ATOM 549 C CA . LEU A 1 72 ? -6.417 -0.687 -6.175 1.00 76.25 72 LEU A CA 1
ATOM 550 C C . LEU A 1 72 ? -6.186 -1.887 -7.100 1.00 76.25 72 LEU A C 1
ATOM 552 O O . LEU A 1 72 ? -5.341 -1.805 -7.992 1.00 76.25 72 LEU A O 1
ATOM 556 N N . GLY A 1 73 ? -6.947 -2.971 -6.943 1.00 64.81 73 GLY A N 1
ATOM 557 C CA . GLY A 1 73 ? -6.828 -4.167 -7.770 1.00 64.81 73 GLY A CA 1
ATOM 558 C C . GLY A 1 73 ? -5.516 -4.913 -7.516 1.00 64.81 73 GLY A C 1
ATOM 559 O O . GLY A 1 73 ? -4.434 -4.494 -7.920 1.00 64.81 73 GLY A O 1
ATOM 560 N N . ARG A 1 74 ? -5.599 -6.075 -6.868 1.00 62.19 74 ARG A N 1
ATOM 561 C CA . ARG A 1 74 ? -4.439 -6.958 -6.706 1.00 62.19 74 ARG A CA 1
ATOM 562 C C . ARG A 1 74 ? -4.219 -7.747 -7.993 1.00 62.19 74 ARG A C 1
ATOM 564 O O . ARG A 1 74 ? -5.084 -8.522 -8.397 1.00 62.19 74 ARG A O 1
ATOM 571 N N . THR A 1 75 ? -3.038 -7.643 -8.586 1.00 60.72 75 THR A N 1
ATOM 572 C CA . THR A 1 75 ? -2.522 -8.716 -9.449 1.00 60.72 75 THR A CA 1
ATOM 573 C C . THR A 1 75 ? -2.146 -9.881 -8.539 1.00 60.72 75 THR A C 1
ATOM 575 O O . THR A 1 75 ? -1.244 -9.755 -7.715 1.00 60.72 75 THR A O 1
ATOM 578 N N . ARG A 1 76 ? -2.897 -10.989 -8.604 1.00 52.38 76 ARG A N 1
ATOM 579 C CA . ARG A 1 76 ? -2.586 -12.199 -7.825 1.00 52.38 76 ARG A CA 1
ATOM 580 C C . ARG A 1 76 ? -1.192 -12.702 -8.208 1.00 52.38 76 ARG A C 1
ATOM 582 O O . ARG A 1 76 ? -0.931 -12.851 -9.397 1.00 52.38 76 ARG A O 1
ATOM 589 N N . CYS A 1 77 ? -0.365 -13.035 -7.213 1.00 47.44 77 CYS A N 1
ATOM 590 C CA . CYS A 1 77 ? 0.754 -13.954 -7.423 1.00 47.44 77 CYS A CA 1
ATOM 591 C C . CYS A 1 77 ? 0.183 -15.261 -7.989 1.00 47.44 77 CYS A C 1
ATOM 593 O O . CYS A 1 77 ? -0.705 -15.851 -7.363 1.00 47.44 77 CYS A O 1
ATOM 595 N N . ARG A 1 78 ? 0.659 -15.677 -9.164 1.00 45.19 78 ARG A N 1
ATOM 596 C CA . ARG A 1 78 ? 0.630 -17.092 -9.544 1.00 45.19 78 ARG A CA 1
ATOM 597 C C . ARG A 1 78 ? 1.725 -17.847 -8.803 1.00 45.19 78 ARG A C 1
ATOM 599 O O . ARG A 1 78 ? 2.775 -17.226 -8.515 1.00 45.19 78 ARG A O 1
#

Secondary structure (DSSP, 8-state):
-HHHHHTT--EEE---BS-GGGS-TT-THHHHHHHHHHHHHTTTSEEE--B-S-SS--HHHHHHHHHHHHHT------

pLDDT: mean 79.39, std 10.24, range [45.19, 93.25]